Protein AF-A0A9E1YM03-F1 (afdb_monomer_lite)

pLDDT: mean 83.49, std 15.85, range [54.34, 98.38]

Secondary structure (DSSP, 8-state):
-HHHHHHHHHHHHSGGG-HHHHHHHHHHTTSSTTHHHHHHHHHHHHHHHHTT-HHHHHHTS-TT--B--SSTTPPPB-HHHHHHHHHHHHHH-

Foldseek 3Di:
DVVVVVVVVVVVVCVVVDPVVVVVVVVVCPPDPCSVVVVVLVVVLVVCLVVVVLVVNLVSDDQADFDDDPDPPDHTDGPVRVSVVSVVVVVVD

Radius of gyration: 20.08 Å; chains: 1; bounding box: 38×48×41 Å

Structure (mmCIF, N/CA/C/O backbone):
data_AF-A0A9E1YM03-F1
#
_entry.id   AF-A0A9E1YM03-F1
#
loop_
_atom_site.group_PDB
_atom_site.id
_atom_site.type_symbol
_atom_site.label_atom_id
_atom_site.label_alt_id
_atom_site.label_comp_id
_atom_site.label_asym_id
_atom_site.label_entity_id
_atom_site.label_seq_id
_atom_site.pdbx_PDB_ins_code
_atom_site.Cartn_x
_atom_site.Cartn_y
_atom_site.Cartn_z
_atom_site.occupancy
_atom_site.B_iso_or_equiv
_atom_site.auth_seq_id
_atom_site.auth_comp_id
_atom_site.auth_asym_id
_atom_site.auth_atom_id
_atom_site.pdbx_PDB_model_num
ATOM 1 N N . MET A 1 1 ? 22.478 37.428 27.695 1.00 58.81 1 MET A N 1
ATOM 2 C CA . MET A 1 1 ? 22.230 36.966 26.308 1.00 58.81 1 MET A CA 1
ATOM 3 C C . MET A 1 1 ? 22.362 35.449 26.142 1.00 58.81 1 MET A C 1
ATOM 5 O O . MET A 1 1 ? 21.421 34.848 25.652 1.00 58.81 1 MET A O 1
ATOM 9 N N . LYS A 1 2 ? 23.433 34.791 26.626 1.00 54.75 2 LYS A N 1
ATOM 10 C CA . LYS A 1 2 ? 23.580 33.314 26.546 1.00 54.75 2 LYS A CA 1
ATOM 11 C C . LYS A 1 2 ? 22.447 32.517 27.219 1.00 54.75 2 LYS A C 1
ATOM 13 O O . LYS A 1 2 ? 21.999 31.523 26.670 1.00 54.75 2 LYS A O 1
A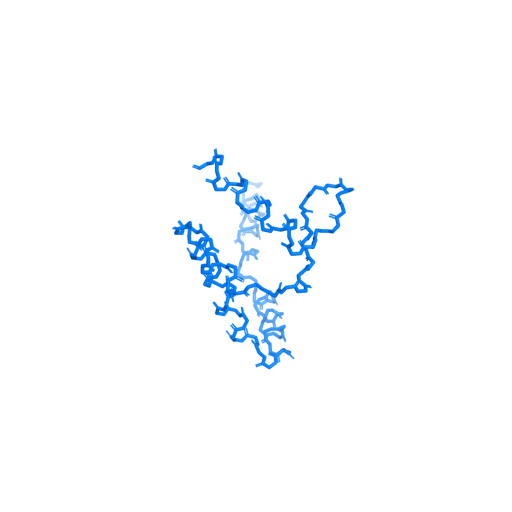TOM 18 N N . LYS A 1 3 ? 21.941 32.987 28.369 1.00 61.53 3 LYS A N 1
ATOM 19 C CA . LYS A 1 3 ? 20.818 32.350 29.088 1.00 61.53 3 LYS A CA 1
ATOM 20 C C . LYS A 1 3 ? 19.475 32.455 28.347 1.00 61.53 3 LYS A C 1
ATOM 22 O O . LYS A 1 3 ? 18.644 31.576 28.501 1.00 61.53 3 LYS A O 1
ATOM 27 N N . LEU A 1 4 ? 19.290 33.498 27.530 1.00 66.12 4 LEU A N 1
ATOM 28 C CA . LEU A 1 4 ? 18.085 33.682 26.712 1.00 66.12 4 LEU A CA 1
ATOM 29 C C . LEU A 1 4 ? 18.138 32.805 25.452 1.00 66.12 4 LEU A C 1
ATOM 31 O O . LEU A 1 4 ? 17.136 32.206 25.081 1.00 66.12 4 LEU A O 1
ATOM 35 N N . LEU A 1 5 ? 19.331 32.654 24.862 1.00 66.25 5 LEU A N 1
ATOM 36 C CA . LEU A 1 5 ? 19.571 31.738 23.744 1.00 66.25 5 LEU A CA 1
ATOM 37 C C . LEU A 1 5 ? 19.327 30.273 24.154 1.00 66.25 5 LEU A C 1
ATOM 39 O O . LEU A 1 5 ? 18.644 29.546 23.448 1.00 66.25 5 LEU A O 1
ATOM 43 N N . LEU A 1 6 ? 19.801 29.873 25.341 1.00 63.81 6 LEU A N 1
ATOM 44 C CA . LEU A 1 6 ? 19.586 28.533 25.907 1.00 63.81 6 LEU A CA 1
ATOM 45 C C . LEU A 1 6 ? 18.103 28.210 26.147 1.00 63.81 6 LEU A C 1
ATOM 47 O O . LEU A 1 6 ? 17.684 27.073 25.949 1.00 63.81 6 LEU A O 1
ATOM 51 N N . PHE A 1 7 ? 17.307 29.208 26.539 1.00 63.09 7 PHE A N 1
ATOM 52 C CA . PHE A 1 7 ? 15.869 29.042 26.755 1.00 63.09 7 PHE A CA 1
ATOM 53 C C . PHE A 1 7 ? 15.116 28.843 25.432 1.00 63.09 7 PHE A C 1
ATOM 55 O O . PHE A 1 7 ? 14.240 27.988 25.341 1.00 63.09 7 PHE A O 1
ATOM 62 N N . PHE A 1 8 ? 15.511 29.573 24.384 1.00 62.88 8 PHE A N 1
ATOM 63 C CA . PHE A 1 8 ? 14.917 29.450 23.050 1.00 62.88 8 PHE A CA 1
ATOM 64 C C . PHE A 1 8 ? 15.232 28.093 22.401 1.00 62.88 8 PHE A C 1
ATOM 66 O O . PHE A 1 8 ? 14.363 27.473 21.791 1.00 62.88 8 PHE A O 1
ATOM 73 N N . THR A 1 9 ? 16.453 27.587 22.598 1.00 63.25 9 THR A N 1
ATOM 74 C CA . THR A 1 9 ? 16.865 26.259 22.128 1.00 63.25 9 THR A CA 1
ATOM 75 C C . THR A 1 9 ? 16.114 25.132 22.848 1.00 63.25 9 THR A C 1
ATOM 77 O O . THR A 1 9 ? 15.737 24.151 22.213 1.00 63.25 9 THR A O 1
ATOM 80 N N . LEU A 1 10 ? 15.833 25.268 24.149 1.00 60.25 10 LEU A N 1
ATOM 81 C CA . LEU A 1 10 ? 15.120 24.246 24.925 1.00 60.25 10 LEU A CA 1
ATOM 82 C C . LEU A 1 10 ? 13.645 24.098 24.501 1.00 60.25 10 LEU A C 1
ATOM 84 O O . LEU A 1 10 ? 13.129 22.983 24.476 1.00 60.25 10 LEU A O 1
ATOM 88 N N . CYS A 1 11 ? 12.984 25.191 24.103 1.00 61.44 11 CYS A N 1
ATOM 89 C CA . CYS A 1 11 ? 11.601 25.163 23.612 1.00 61.44 11 CYS A CA 1
ATOM 90 C C . CYS A 1 11 ? 11.438 24.434 22.267 1.00 61.44 11 CYS A C 1
ATOM 92 O O . CYS A 1 11 ? 10.372 23.885 22.000 1.00 61.44 11 CYS A O 1
ATOM 94 N N . MET A 1 12 ? 12.480 24.388 21.431 1.00 60.66 12 MET A N 1
ATOM 95 C CA . MET A 1 12 ? 12.434 23.663 20.153 1.00 60.66 12 MET A CA 1
ATOM 96 C C . MET A 1 12 ? 12.474 22.138 20.344 1.00 60.66 12 MET A C 1
ATOM 98 O O . MET A 1 12 ? 11.894 21.405 19.546 1.00 60.66 12 MET A O 1
ATOM 102 N N . PHE A 1 13 ? 13.096 21.647 21.423 1.00 55.31 13 PHE A N 1
ATOM 103 C CA . PHE A 1 13 ? 13.222 20.210 21.699 1.00 55.31 13 PHE A CA 1
ATOM 104 C C . PHE A 1 13 ? 12.023 19.599 22.442 1.00 55.31 13 PHE A C 1
ATOM 106 O O . PHE A 1 13 ? 11.847 18.383 22.412 1.00 55.31 13 PHE A O 1
ATOM 113 N N . THR A 1 14 ? 11.162 20.401 23.078 1.00 56.69 14 THR A N 1
ATOM 114 C CA . THR A 1 14 ? 9.952 19.893 23.758 1.00 56.69 14 THR A CA 1
ATOM 115 C C . THR A 1 14 ? 8.748 19.719 22.825 1.00 56.69 14 THR A C 1
ATOM 117 O O . THR A 1 14 ? 7.758 19.102 23.219 1.00 56.69 14 THR A O 1
ATOM 120 N N . SER A 1 15 ? 8.844 20.189 21.575 1.00 57.31 15 SER A N 1
ATOM 121 C CA . SER A 1 15 ? 7.801 20.052 20.545 1.00 57.31 15 SER A CA 1
ATOM 122 C C . SER A 1 15 ? 7.42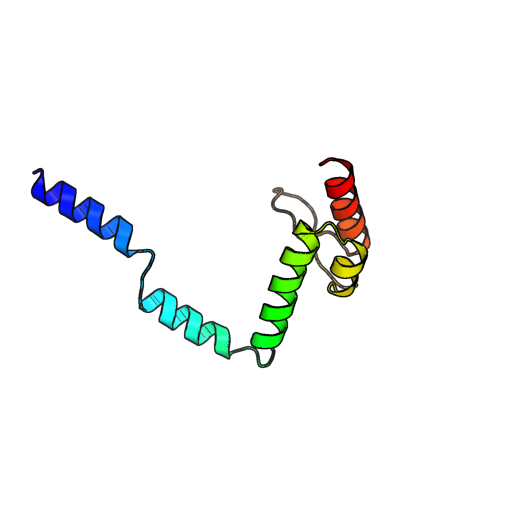8 18.588 20.255 1.00 57.31 15 SER A C 1
ATOM 124 O O . SER A 1 15 ? 6.263 18.279 20.007 1.00 57.31 15 SER A O 1
ATOM 126 N N . CYS A 1 16 ? 8.383 17.659 20.374 1.00 54.34 16 CYS A N 1
ATOM 127 C CA . CYS A 1 16 ? 8.143 16.241 20.089 1.00 54.34 16 CYS A CA 1
ATOM 128 C C . CYS A 1 16 ? 7.332 15.504 21.175 1.00 54.34 16 CYS A C 1
ATOM 130 O O . CYS A 1 16 ? 6.803 14.435 20.894 1.00 54.34 16 CYS A O 1
ATOM 132 N N . ASN A 1 17 ? 7.183 16.064 22.385 1.00 58.38 17 ASN A N 1
ATOM 133 C CA . ASN A 1 17 ? 6.425 15.459 23.495 1.00 58.38 17 ASN A CA 1
ATOM 134 C C . ASN A 1 17 ? 5.209 16.312 23.891 1.00 58.38 17 ASN A C 1
ATOM 136 O O . ASN A 1 17 ? 4.895 16.495 25.068 1.00 58.38 17 ASN A O 1
ATOM 140 N N . ASN A 1 18 ? 4.524 16.874 22.896 1.00 65.81 18 ASN A N 1
ATOM 141 C CA . ASN A 1 18 ? 3.373 17.733 23.118 1.00 65.81 18 ASN A CA 1
ATOM 142 C C . ASN A 1 18 ? 2.142 16.905 23.545 1.00 65.81 18 ASN A C 1
ATOM 144 O O . ASN A 1 18 ? 1.536 16.191 22.746 1.00 65.81 18 ASN A O 1
ATOM 148 N N . THR A 1 19 ? 1.730 17.036 24.807 1.00 65.31 19 THR A N 1
ATOM 149 C CA . THR A 1 19 ? 0.506 16.428 25.362 1.00 65.31 19 THR A CA 1
ATOM 150 C C . THR A 1 19 ? -0.750 16.759 24.544 1.00 65.31 19 THR A C 1
ATOM 152 O O . THR A 1 19 ? -1.674 15.949 24.493 1.00 65.31 19 THR A O 1
ATOM 155 N N . ALA A 1 20 ? -0.792 17.910 23.861 1.00 63.56 20 ALA A N 1
ATOM 156 C CA . ALA A 1 20 ? -1.879 18.258 22.948 1.00 63.56 20 ALA A CA 1
ATOM 157 C C . ALA A 1 20 ? -1.836 17.435 21.652 1.00 63.56 20 ALA A C 1
ATOM 159 O O . ALA A 1 20 ? -2.887 16.986 21.207 1.00 63.56 20 ALA A O 1
ATOM 160 N N . VAL A 1 21 ? -0.647 17.153 21.100 1.00 64.62 21 VAL A N 1
ATOM 161 C CA . VAL A 1 21 ? -0.489 16.216 19.971 1.00 64.62 21 VAL A CA 1
ATOM 162 C C . VAL A 1 21 ? -0.950 14.828 20.398 1.00 64.62 21 VAL A C 1
ATOM 164 O O . VAL A 1 21 ? -1.774 14.238 19.716 1.00 64.62 21 VAL A O 1
ATOM 167 N N . LYS A 1 22 ? -0.540 14.351 21.581 1.00 66.75 22 LYS A N 1
ATOM 168 C CA . LYS A 1 22 ? -1.012 13.065 22.116 1.00 66.75 22 LYS A CA 1
ATOM 169 C C . LYS A 1 22 ? -2.539 13.023 22.274 1.00 66.75 22 LYS A C 1
ATOM 171 O O . LYS A 1 22 ? -3.159 12.061 21.849 1.00 66.75 22 LYS A O 1
ATOM 176 N N . LYS A 1 23 ? -3.157 14.069 22.829 1.00 66.00 23 LYS A N 1
ATOM 177 C CA . LYS A 1 23 ? -4.617 14.146 23.023 1.00 66.00 23 LYS A CA 1
ATOM 178 C C . LYS A 1 23 ? -5.388 14.210 21.697 1.00 66.00 23 LYS A C 1
ATOM 180 O O . LYS A 1 23 ? -6.458 13.618 21.592 1.00 66.00 23 LYS A O 1
ATOM 185 N N . ILE A 1 24 ? -4.848 14.902 20.693 1.00 64.75 24 ILE A N 1
ATOM 186 C CA . ILE A 1 24 ? -5.412 14.945 19.337 1.00 64.75 24 ILE A CA 1
ATOM 187 C C . ILE A 1 24 ? -5.298 13.563 18.682 1.00 64.75 24 ILE A C 1
ATOM 189 O O . ILE A 1 24 ? -6.306 13.045 18.200 1.00 64.75 24 ILE A O 1
ATOM 193 N N . THR A 1 25 ? -4.130 12.920 18.755 1.00 61.22 25 THR A N 1
ATOM 194 C CA . THR A 1 25 ? -3.912 11.548 18.269 1.00 61.22 25 THR A CA 1
ATOM 195 C C . THR A 1 25 ? -4.830 10.539 18.964 1.00 61.22 25 THR A C 1
ATOM 197 O O . THR A 1 25 ? -5.426 9.708 18.286 1.00 61.22 25 THR A O 1
ATOM 200 N N . ASP A 1 26 ? -5.016 10.647 20.283 1.00 65.88 26 ASP A N 1
ATOM 201 C CA . ASP A 1 26 ? -5.920 9.799 21.075 1.00 65.88 26 ASP A CA 1
ATOM 202 C C . ASP A 1 26 ? -7.406 10.042 20.715 1.00 65.88 26 ASP A C 1
ATOM 204 O O . ASP A 1 26 ? -8.235 9.141 20.830 1.00 65.88 26 ASP A O 1
ATOM 208 N N . SER A 1 27 ? -7.773 11.249 20.261 1.00 63.12 27 SER A N 1
ATOM 209 C CA . SER A 1 27 ? -9.138 11.542 19.790 1.00 63.12 27 SER A CA 1
ATOM 210 C C . SER A 1 27 ? -9.396 11.060 18.356 1.00 63.12 27 SER A C 1
ATOM 212 O O . SER A 1 27 ? -10.499 10.620 18.044 1.00 63.12 27 SER A O 1
ATOM 214 N N . LEU A 1 28 ? -8.373 11.091 17.494 1.00 60.41 28 LEU A N 1
ATOM 215 C CA . LEU A 1 28 ? -8.438 10.633 16.102 1.00 60.41 28 LEU A CA 1
ATOM 216 C C . LEU A 1 28 ? -8.428 9.103 15.999 1.00 60.41 28 LEU A C 1
ATOM 218 O O . LEU A 1 28 ? -9.179 8.540 15.199 1.00 60.41 28 LEU A O 1
ATOM 222 N N . SER A 1 29 ? -7.638 8.431 16.842 1.00 56.16 29 SER A N 1
ATOM 223 C CA . SER A 1 29 ? -7.521 6.966 16.884 1.00 56.16 29 SER A CA 1
ATOM 224 C C . SER A 1 29 ? -8.807 6.242 17.302 1.00 56.16 29 SER A C 1
ATOM 226 O O . SER A 1 29 ? -8.933 5.047 17.057 1.00 56.16 29 SER A O 1
ATOM 228 N N . ASN A 1 30 ? -9.785 6.954 17.871 1.00 55.59 30 ASN A N 1
ATOM 229 C CA . ASN A 1 30 ? -11.036 6.384 18.381 1.00 55.59 30 ASN A CA 1
ATOM 230 C C . ASN A 1 30 ? -12.264 6.597 17.472 1.00 55.59 30 ASN A C 1
ATOM 232 O O . ASN A 1 30 ? -13.379 6.282 17.880 1.00 55.59 30 ASN A O 1
ATOM 236 N N . SER A 1 31 ? -12.101 7.138 16.258 1.00 69.94 31 SER A N 1
ATOM 237 C CA . SER A 1 31 ? -13.238 7.429 15.361 1.00 69.94 31 SER A CA 1
ATOM 238 C C . SER A 1 31 ? -13.587 6.299 14.382 1.00 69.94 31 SER A C 1
ATOM 240 O O . SER A 1 31 ? -14.746 6.167 13.995 1.00 69.94 31 SER A O 1
ATOM 242 N N . ASN A 1 32 ? -12.613 5.466 13.997 1.00 81.94 32 ASN A N 1
ATOM 243 C CA . ASN A 1 32 ? -12.836 4.323 13.113 1.00 81.94 32 ASN A CA 1
ATOM 244 C C . ASN A 1 32 ? -12.874 3.025 13.945 1.00 81.94 32 ASN A C 1
ATOM 246 O O . ASN A 1 32 ? -11.859 2.705 14.572 1.00 81.94 32 ASN A O 1
ATOM 250 N N . 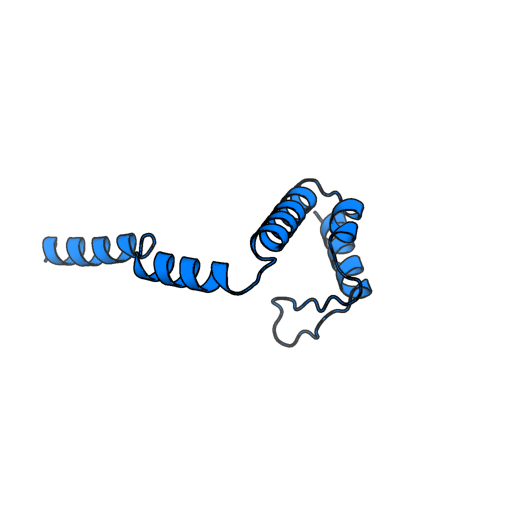PRO A 1 33 ? -13.981 2.253 13.939 1.00 89.56 33 PRO A N 1
ATOM 251 C CA . PRO A 1 33 ? -14.076 0.998 14.694 1.00 89.56 33 PRO A CA 1
ATOM 252 C C . PRO A 1 33 ? -13.006 -0.034 14.299 1.00 89.56 33 PRO A C 1
ATOM 254 O O . PRO A 1 33 ? -12.659 -0.896 15.102 1.00 89.56 33 PRO A O 1
ATOM 257 N N . ASP A 1 34 ?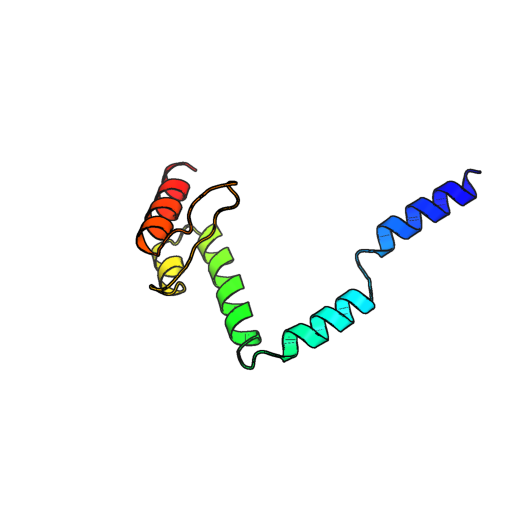 -12.434 0.084 13.099 1.00 91.69 34 ASP A N 1
ATOM 258 C CA . ASP A 1 34 ? -11.382 -0.786 12.578 1.00 91.69 34 ASP A CA 1
ATOM 259 C C . ASP A 1 34 ? -9.957 -0.244 12.786 1.00 91.69 34 ASP A C 1
ATOM 261 O O . ASP A 1 34 ? -9.006 -0.831 12.267 1.00 91.69 34 ASP A O 1
ATOM 265 N N . TYR A 1 35 ? -9.755 0.847 13.536 1.00 89.44 35 TYR A N 1
ATOM 266 C CA . TYR A 1 35 ? -8.434 1.481 13.681 1.00 89.44 35 TYR A CA 1
ATOM 267 C C . TYR A 1 35 ? -7.324 0.489 14.063 1.00 89.44 35 TYR A C 1
ATOM 269 O O . TYR A 1 35 ? -6.280 0.453 13.415 1.00 89.44 35 TY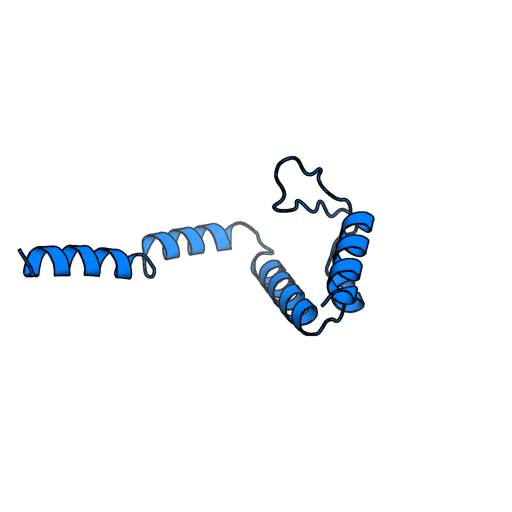R A O 1
ATOM 277 N N . ALA A 1 36 ? -7.554 -0.352 15.077 1.00 91.38 36 ALA A N 1
ATOM 278 C CA . ALA A 1 36 ? -6.555 -1.316 15.540 1.00 91.38 36 ALA A CA 1
ATOM 279 C C . ALA A 1 36 ? -6.181 -2.344 14.456 1.00 91.38 36 ALA A C 1
ATOM 281 O O . ALA A 1 36 ? -5.002 -2.652 14.280 1.00 91.38 36 ALA A O 1
ATOM 282 N N . LYS A 1 37 ? -7.176 -2.826 13.698 1.00 94.69 37 LYS A N 1
ATOM 283 C CA . LYS A 1 37 ? -6.984 -3.742 12.565 1.00 94.69 37 LYS A CA 1
ATOM 284 C C . LYS A 1 37 ? -6.191 -3.058 11.452 1.00 94.69 37 LYS A C 1
ATOM 286 O O . LYS A 1 37 ? -5.171 -3.584 11.024 1.00 94.69 37 LYS A O 1
ATOM 291 N N . ASN A 1 38 ? -6.605 -1.858 11.050 1.00 93.62 38 ASN A N 1
ATOM 292 C CA . ASN A 1 38 ? -5.966 -1.101 9.972 1.00 93.62 38 ASN A CA 1
ATOM 293 C C . ASN A 1 38 ? -4.517 -0.732 10.323 1.00 93.62 38 ASN A C 1
ATOM 295 O O . ASN A 1 38 ? -3.634 -0.826 9.474 1.00 93.62 38 ASN A O 1
ATOM 299 N N . LEU A 1 39 ? -4.252 -0.376 11.585 1.00 94.62 39 LEU A N 1
ATOM 300 C CA . LEU A 1 39 ? -2.900 -0.119 12.079 1.00 94.62 39 LEU A CA 1
ATOM 301 C C . LEU A 1 39 ? -2.023 -1.375 12.009 1.00 94.62 39 LEU A C 1
ATOM 303 O O . LEU A 1 39 ? -0.863 -1.281 11.611 1.00 94.62 39 LEU A O 1
ATOM 307 N N . ALA A 1 40 ? -2.556 -2.538 12.394 1.00 96.81 40 ALA A N 1
ATOM 308 C CA . ALA A 1 40 ? -1.832 -3.803 12.296 1.00 96.81 40 ALA A CA 1
ATOM 309 C C . ALA A 1 40 ? -1.520 -4.159 10.833 1.00 96.81 40 ALA A C 1
ATOM 311 O O . ALA A 1 40 ? -0.375 -4.479 10.520 1.00 96.81 40 ALA A O 1
ATOM 312 N N . THR A 1 41 ? -2.496 -4.020 9.930 1.00 97.75 41 THR A N 1
ATOM 313 C CA . THR A 1 41 ? -2.304 -4.236 8.488 1.00 97.75 41 THR A CA 1
ATOM 314 C C . THR A 1 41 ? -1.246 -3.297 7.909 1.00 97.75 41 THR A C 1
ATOM 316 O O . THR A 1 41 ? -0.346 -3.757 7.212 1.00 97.75 41 THR A O 1
ATOM 319 N N . ALA A 1 42 ? -1.297 -2.000 8.234 1.00 96.69 42 ALA A N 1
ATOM 320 C CA . ALA A 1 42 ? -0.328 -1.023 7.740 1.00 96.69 42 ALA A CA 1
ATOM 321 C C . ALA A 1 42 ? 1.099 -1.330 8.219 1.00 96.69 42 ALA A C 1
ATOM 323 O O . ALA A 1 42 ? 2.035 -1.292 7.426 1.00 96.69 42 ALA A O 1
ATOM 324 N N . LYS A 1 43 ? 1.274 -1.685 9.499 1.00 97.81 43 LYS A N 1
ATOM 325 C CA . LYS A 1 43 ? 2.580 -2.112 10.027 1.00 97.81 43 LYS A CA 1
ATOM 326 C C . LYS A 1 43 ? 3.100 -3.353 9.308 1.00 97.81 43 LYS A C 1
ATOM 328 O O . LYS A 1 43 ? 4.251 -3.357 8.883 1.00 97.81 43 LYS A O 1
ATOM 333 N N . LYS A 1 44 ? 2.243 -4.363 9.116 1.00 98.38 44 LYS A N 1
ATOM 334 C CA . LYS A 1 44 ? 2.634 -5.594 8.426 1.00 98.38 44 LYS A CA 1
ATOM 335 C C . LYS A 1 44 ? 3.030 -5.340 6.969 1.00 98.38 44 LYS A C 1
ATOM 337 O O . LYS A 1 44 ? 3.984 -5.948 6.501 1.00 98.38 44 LYS A O 1
ATOM 342 N N . LEU A 1 45 ? 2.361 -4.417 6.274 1.00 97.56 45 LEU A N 1
ATOM 343 C CA . LEU A 1 45 ? 2.740 -4.022 4.914 1.00 97.56 45 LEU A CA 1
ATOM 344 C C . LEU A 1 45 ? 4.191 -3.505 4.854 1.00 97.56 45 LEU A C 1
ATOM 346 O O . LEU A 1 45 ? 4.938 -3.918 3.974 1.00 97.56 45 LEU A O 1
ATOM 350 N N . PHE A 1 46 ? 4.612 -2.658 5.804 1.00 96.12 46 PHE A N 1
ATOM 351 C CA . PHE A 1 46 ? 5.993 -2.151 5.859 1.00 96.12 46 PHE A CA 1
ATOM 352 C C . PHE A 1 46 ? 7.022 -3.222 6.235 1.00 96.12 46 PHE A C 1
ATOM 354 O O . PHE A 1 46 ? 8.129 -3.206 5.704 1.00 96.12 46 PHE A O 1
ATOM 361 N N . GLU A 1 47 ? 6.673 -4.150 7.130 1.00 97.88 47 GLU A N 1
ATOM 362 C CA . GLU A 1 47 ? 7.532 -5.301 7.444 1.00 97.88 47 GLU A CA 1
ATOM 363 C C . GLU A 1 47 ? 7.782 -6.148 6.190 1.00 97.88 47 GLU A C 1
ATOM 365 O O . GLU A 1 47 ? 8.931 -6.396 5.841 1.00 97.88 47 GLU A O 1
ATOM 370 N N . LEU A 1 48 ? 6.714 -6.509 5.469 1.00 97.06 48 LEU A N 1
ATOM 371 C CA . LEU A 1 48 ? 6.804 -7.305 4.239 1.00 97.06 48 LEU A CA 1
ATOM 372 C C . LEU A 1 48 ? 7.540 -6.565 3.113 1.00 97.06 48 LEU A C 1
ATOM 374 O O . LEU A 1 48 ? 8.226 -7.194 2.314 1.00 97.06 48 LEU A O 1
ATOM 378 N N . HIS A 1 49 ? 7.424 -5.235 3.058 1.00 93.69 49 HIS A N 1
ATOM 379 C CA . HIS A 1 49 ? 8.212 -4.409 2.144 1.00 93.69 49 HIS A CA 1
ATOM 380 C C . HIS A 1 49 ? 9.716 -4.546 2.399 1.00 93.69 49 HIS A C 1
ATOM 382 O O . HIS A 1 49 ? 10.474 -4.735 1.453 1.00 93.69 49 HIS A O 1
ATOM 388 N N . GLY A 1 50 ? 10.141 -4.510 3.666 1.00 92.62 50 GLY A N 1
ATOM 389 C CA . GLY A 1 50 ? 11.544 -4.708 4.041 1.00 92.62 50 GLY A CA 1
ATOM 390 C C . GLY A 1 50 ? 12.053 -6.143 3.854 1.00 92.62 50 GLY A C 1
ATOM 391 O O . GLY A 1 50 ? 13.255 -6.339 3.712 1.00 92.62 50 GLY A O 1
ATOM 392 N N . GLU A 1 51 ? 11.158 -7.133 3.848 1.00 94.94 51 GLU A N 1
ATOM 393 C CA . GLU A 1 51 ? 11.457 -8.540 3.527 1.00 94.94 51 GLU A CA 1
ATOM 394 C C . GLU A 1 51 ? 11.451 -8.822 2.015 1.00 94.94 51 GLU A C 1
ATOM 396 O O . GLU A 1 51 ? 11.774 -9.931 1.597 1.00 94.94 51 GLU A O 1
ATOM 401 N N . GLU A 1 52 ? 11.063 -7.835 1.203 1.00 92.75 52 GLU A N 1
ATOM 402 C CA . GLU A 1 52 ? 10.877 -7.953 -0.246 1.00 92.75 52 GLU A CA 1
ATOM 403 C C . GLU A 1 52 ? 9.851 -9.015 -0.681 1.00 92.75 52 GLU A C 1
ATOM 405 O O . GLU A 1 52 ? 9.829 -9.458 -1.831 1.00 92.75 52 GLU A O 1
ATOM 410 N N . ASP A 1 53 ? 8.926 -9.379 0.211 1.00 95.94 53 ASP A N 1
ATOM 411 C CA . ASP A 1 53 ? 7.846 -10.321 -0.084 1.00 95.94 53 ASP A CA 1
ATOM 412 C C . ASP A 1 53 ? 6.697 -9.597 -0.802 1.00 95.94 53 ASP A C 1
ATOM 414 O O . ASP A 1 53 ? 5.747 -9.090 -0.195 1.00 95.94 53 ASP A O 1
ATOM 418 N N . ILE A 1 54 ? 6.823 -9.476 -2.124 1.00 95.12 54 ILE A N 1
ATOM 419 C CA . ILE A 1 54 ? 5.852 -8.764 -2.965 1.00 95.12 54 ILE A CA 1
ATOM 420 C C . ILE A 1 54 ? 4.480 -9.444 -2.921 1.00 95.12 54 ILE A C 1
ATOM 422 O O . ILE A 1 54 ? 3.461 -8.760 -2.828 1.00 95.12 54 ILE A O 1
ATOM 426 N N . ASP A 1 55 ? 4.426 -10.773 -2.981 1.00 96.44 55 ASP A N 1
ATOM 427 C CA . ASP A 1 55 ? 3.152 -11.491 -3.051 1.00 96.44 55 ASP A CA 1
ATOM 428 C C . ASP A 1 55 ? 2.356 -11.320 -1.749 1.00 96.44 55 ASP A C 1
ATOM 430 O O . ASP A 1 55 ? 1.150 -11.043 -1.791 1.00 96.44 55 ASP A O 1
ATOM 434 N N . ALA A 1 56 ? 3.024 -11.380 -0.592 1.00 97.56 56 ALA A N 1
ATOM 435 C CA . ALA A 1 56 ? 2.384 -11.110 0.690 1.00 97.56 56 ALA A CA 1
ATOM 436 C C . ALA A 1 56 ? 1.983 -9.634 0.854 1.00 97.56 56 ALA A C 1
ATOM 438 O O . ALA A 1 56 ? 0.914 -9.363 1.406 1.00 97.56 56 ALA A O 1
ATOM 439 N N . GLN A 1 57 ? 2.782 -8.676 0.361 1.00 97.31 57 GLN A N 1
ATOM 440 C CA . GLN A 1 57 ? 2.391 -7.256 0.349 1.00 97.31 57 GLN A CA 1
ATOM 441 C C . GLN A 1 57 ? 1.097 -7.055 -0.446 1.00 97.31 57 GLN A C 1
ATOM 443 O O . GLN A 1 57 ? 0.145 -6.446 0.046 1.00 97.31 57 GLN A O 1
ATOM 448 N N . LEU A 1 58 ? 1.037 -7.602 -1.662 1.00 96.88 58 LEU A N 1
ATOM 449 C CA . LEU A 1 58 ? -0.107 -7.444 -2.558 1.00 96.88 58 LEU A CA 1
ATOM 450 C C . LEU A 1 58 ? -1.374 -8.130 -2.035 1.00 96.88 58 LEU A C 1
ATOM 452 O O . LEU A 1 58 ? -2.474 -7.670 -2.337 1.00 96.88 58 LEU A O 1
ATOM 456 N N . ALA A 1 59 ? -1.245 -9.170 -1.208 1.00 97.75 59 ALA A N 1
ATOM 457 C CA . ALA A 1 59 ? -2.381 -9.789 -0.527 1.00 97.75 59 ALA A CA 1
ATOM 458 C C . ALA A 1 59 ? -3.063 -8.859 0.499 1.00 97.75 59 ALA A C 1
ATOM 460 O O . ALA A 1 59 ? -4.227 -9.075 0.839 1.00 97.75 59 ALA A O 1
ATOM 461 N N . LEU A 1 60 ? -2.367 -7.823 0.984 1.00 97.75 60 LEU A N 1
ATOM 462 C CA . LEU A 1 60 ? -2.908 -6.831 1.923 1.00 97.75 60 LEU A CA 1
ATOM 463 C C . LEU A 1 60 ? -3.513 -5.599 1.230 1.00 97.75 60 LEU A C 1
ATOM 465 O O . LEU A 1 60 ? -4.111 -4.757 1.904 1.00 97.75 60 LEU A O 1
ATOM 469 N N . VAL A 1 61 ? -3.361 -5.471 -0.091 1.00 96.88 61 VAL A N 1
ATOM 470 C CA . VAL A 1 61 ? -3.758 -4.281 -0.856 1.00 96.88 61 VAL A CA 1
ATOM 471 C C . VAL A 1 61 ? -5.053 -4.539 -1.629 1.00 96.88 61 VAL A C 1
ATOM 473 O O . VAL A 1 61 ? -5.182 -5.521 -2.359 1.00 96.88 61 VAL A O 1
ATOM 476 N N . SER A 1 62 ? -6.024 -3.630 -1.494 1.00 97.31 62 SER A N 1
ATOM 477 C CA . SER A 1 62 ? -7.272 -3.688 -2.265 1.00 97.31 62 SER A CA 1
ATOM 478 C C . SER A 1 62 ? -7.014 -3.516 -3.763 1.00 97.31 62 SER A C 1
ATOM 480 O O . SER A 1 62 ? -6.197 -2.689 -4.165 1.00 97.31 62 SER A O 1
ATOM 482 N N . LYS A 1 63 ? -7.771 -4.234 -4.601 1.00 97.88 63 LYS A N 1
ATOM 483 C CA . LYS A 1 63 ? -7.766 -4.037 -6.062 1.00 97.88 63 LYS A CA 1
ATOM 484 C C . LYS A 1 63 ? -8.332 -2.678 -6.487 1.00 97.88 63 LYS A C 1
ATOM 486 O O . LYS A 1 63 ? -8.021 -2.222 -7.579 1.00 97.88 63 LYS A O 1
ATOM 491 N N . ASP A 1 64 ? -9.076 -2.018 -5.604 1.00 98.12 64 ASP A N 1
ATOM 492 C CA . ASP A 1 64 ? -9.628 -0.676 -5.818 1.00 98.12 64 ASP A CA 1
ATOM 493 C C . ASP A 1 64 ? -8.700 0.433 -5.282 1.00 98.12 64 ASP A C 1
ATOM 495 O O . ASP A 1 64 ? -9.150 1.536 -4.982 1.00 98.12 64 ASP A O 1
ATOM 499 N N . ILE A 1 65 ? -7.408 0.145 -5.070 1.00 97.19 65 ILE A N 1
ATOM 500 C CA . ILE A 1 65 ? -6.455 1.141 -4.568 1.00 97.19 65 ILE A CA 1
ATOM 501 C C . ILE A 1 65 ? -6.274 2.306 -5.549 1.00 97.19 65 ILE A C 1
ATOM 503 O O . ILE A 1 65 ? -6.079 2.121 -6.750 1.00 97.19 65 ILE A O 1
ATOM 507 N N . GLU A 1 66 ? -6.228 3.505 -4.975 1.00 97.12 66 GLU A N 1
ATOM 508 C CA . GLU A 1 66 ? -5.759 4.730 -5.609 1.00 97.12 66 GLU A CA 1
ATOM 509 C C . GLU A 1 66 ? -4.410 5.128 -4.998 1.00 97.12 66 GLU A C 1
ATOM 511 O O . GLU A 1 66 ? -4.322 5.582 -3.853 1.00 97.12 66 GLU A O 1
ATOM 516 N N . SER A 1 67 ? -3.331 4.927 -5.752 1.00 94.50 67 SER A N 1
ATOM 517 C CA . SER A 1 67 ? -1.967 5.220 -5.315 1.00 94.50 67 SER A CA 1
ATOM 518 C C . SER A 1 67 ? -1.525 6.583 -5.835 1.00 94.50 67 SER A C 1
ATOM 520 O O . SER A 1 67 ? -1.256 6.760 -7.022 1.00 94.50 67 SER A O 1
ATOM 522 N N . ASN A 1 68 ? -1.403 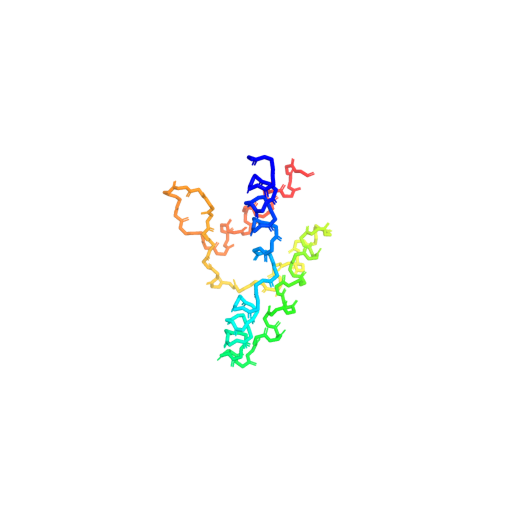7.550 -4.931 1.00 94.62 68 ASN A N 1
ATOM 523 C CA . ASN A 1 68 ? -0.877 8.875 -5.243 1.00 94.62 68 ASN A CA 1
ATOM 524 C C . ASN A 1 68 ? 0.613 8.931 -4.917 1.00 94.62 68 ASN A C 1
ATOM 526 O O . ASN A 1 68 ? 1.013 8.724 -3.770 1.00 94.62 68 ASN A O 1
ATOM 530 N N . THR A 1 69 ? 1.437 9.210 -5.924 1.00 88.38 69 THR A N 1
ATOM 531 C CA . THR A 1 69 ? 2.880 9.364 -5.716 1.00 88.38 69 THR A CA 1
ATOM 532 C C . THR A 1 69 ? 3.210 10.782 -5.258 1.00 88.38 69 THR A C 1
ATOM 534 O O . THR A 1 69 ? 2.462 11.726 -5.502 1.00 88.38 69 THR A O 1
ATOM 537 N N . SER A 1 70 ? 4.376 10.963 -4.640 1.00 89.62 70 SER A N 1
ATOM 538 C CA . SER A 1 70 ? 4.864 12.289 -4.231 1.00 89.62 70 SER A CA 1
ATOM 539 C C . SER A 1 70 ? 5.368 13.152 -5.402 1.00 89.62 70 SER A C 1
ATOM 541 O O . SER A 1 70 ? 5.991 14.190 -5.174 1.00 89.62 70 SER A O 1
ATOM 543 N N . VAL A 1 71 ? 5.147 12.738 -6.655 1.00 89.88 71 VAL A N 1
ATOM 544 C CA . VAL A 1 71 ? 5.580 13.469 -7.852 1.00 89.88 71 VAL A CA 1
ATOM 545 C C . VAL A 1 71 ? 4.514 14.498 -8.232 1.00 89.88 71 VAL A C 1
ATOM 547 O O . VAL A 1 71 ? 3.376 14.149 -8.544 1.00 89.88 71 VAL A O 1
ATOM 550 N N . TYR A 1 72 ? 4.878 15.784 -8.213 1.00 91.06 72 TYR A N 1
ATOM 551 C CA . TYR A 1 72 ? 3.961 16.873 -8.559 1.00 91.06 72 TYR A CA 1
ATOM 552 C C . TYR A 1 72 ? 3.424 16.723 -9.987 1.00 91.06 72 TYR A C 1
ATOM 554 O O . TYR A 1 72 ? 4.191 16.513 -10.925 1.00 91.06 72 TYR A O 1
ATOM 562 N N . GLY A 1 73 ? 2.105 16.852 -10.141 1.00 93.19 73 GLY A N 1
ATOM 563 C CA . GLY A 1 73 ? 1.424 16.682 -11.425 1.00 93.19 73 GLY A CA 1
ATOM 564 C C . GLY A 1 73 ? 1.304 15.229 -11.892 1.00 93.19 73 GLY A C 1
ATOM 565 O O . GLY A 1 73 ? 0.817 15.012 -12.996 1.00 93.19 73 GLY A O 1
ATOM 566 N N . SER A 1 74 ? 1.731 14.245 -11.088 1.00 92.12 74 SER A N 1
ATOM 567 C CA . SER A 1 74 ? 1.456 12.840 -11.396 1.00 92.12 74 SER A CA 1
ATOM 568 C C . SER A 1 74 ? -0.030 12.531 -11.256 1.00 92.12 74 SER A C 1
ATOM 570 O O . SER A 1 74 ? -0.718 13.066 -10.385 1.00 92.12 74 SER A O 1
ATOM 572 N N . GLU A 1 75 ? -0.518 11.663 -12.135 1.00 94.44 75 GLU A N 1
ATOM 573 C CA . GLU A 1 75 ? -1.862 11.115 -12.033 1.00 94.44 75 GLU A CA 1
ATOM 574 C C . GLU A 1 75 ? -1.922 10.043 -10.939 1.00 94.44 75 GLU A C 1
ATOM 576 O O . GLU A 1 75 ? -0.936 9.360 -10.638 1.00 94.44 75 GLU A O 1
ATOM 581 N N . THR A 1 76 ? -3.104 9.878 -10.351 1.00 96.31 76 THR A N 1
ATOM 582 C CA . THR A 1 76 ? -3.387 8.780 -9.428 1.00 96.31 76 THR A CA 1
ATOM 583 C C . THR A 1 76 ? -3.248 7.446 -10.156 1.00 96.31 76 THR A C 1
ATOM 585 O O . THR A 1 76 ? -3.835 7.236 -11.214 1.00 96.31 76 THR A O 1
ATOM 588 N N . SER A 1 77 ? -2.471 6.535 -9.579 1.00 96.06 77 SER A N 1
ATOM 589 C CA . SER A 1 77 ? -2.237 5.204 -10.134 1.00 96.06 77 SER A CA 1
ATOM 590 C C . SER A 1 77 ? -3.281 4.203 -9.641 1.00 96.06 77 SER A C 1
ATOM 592 O O . SER A 1 77 ? -3.598 4.173 -8.451 1.00 96.06 77 SER A O 1
ATOM 594 N N . ASN A 1 78 ? -3.772 3.350 -10.536 1.00 97.62 78 ASN A N 1
ATOM 595 C CA . ASN A 1 78 ? -4.620 2.207 -10.189 1.00 97.62 78 ASN A CA 1
ATOM 596 C C . ASN A 1 78 ? -3.790 1.012 -9.670 1.00 97.62 78 ASN A C 1
ATOM 598 O O . ASN A 1 78 ? -2.559 1.074 -9.596 1.00 97.62 78 ASN A O 1
ATOM 602 N N . TYR A 1 79 ? -4.456 -0.097 -9.331 1.00 97.81 79 TYR A N 1
ATOM 603 C CA . TYR A 1 79 ? -3.800 -1.298 -8.803 1.00 97.81 79 TYR A CA 1
ATOM 604 C C . TYR A 1 79 ? -2.688 -1.851 -9.707 1.00 97.81 79 TYR A C 1
ATOM 606 O O . TYR A 1 79 ? -1.597 -2.142 -9.221 1.00 97.81 79 TYR A O 1
ATOM 614 N N . ASP A 1 80 ? -2.922 -1.980 -11.014 1.00 97.94 80 ASP A N 1
ATOM 615 C CA . ASP A 1 80 ? -1.928 -2.560 -11.928 1.00 97.94 80 ASP A CA 1
ATOM 616 C C . ASP A 1 80 ? -0.694 -1.658 -12.061 1.00 97.94 80 ASP A C 1
ATOM 618 O O . ASP A 1 80 ? 0.441 -2.143 -12.063 1.00 97.94 80 ASP A O 1
ATOM 622 N N . GLN A 1 81 ? -0.902 -0.339 -12.100 1.00 96.69 81 GLN A N 1
ATOM 623 C CA . GLN A 1 81 ? 0.179 0.648 -12.093 1.00 96.69 81 GLN A CA 1
ATOM 624 C C . GLN A 1 81 ? 0.959 0.621 -10.770 1.00 96.69 81 GLN A C 1
ATOM 626 O O . GLN A 1 81 ? 2.191 0.658 -10.786 1.00 96.69 81 GLN A O 1
ATOM 631 N N . TYR A 1 82 ? 0.270 0.483 -9.633 1.00 95.88 82 TYR A N 1
ATOM 632 C CA . TYR A 1 82 ? 0.896 0.303 -8.321 1.00 95.88 82 TYR A CA 1
ATOM 633 C C . TYR A 1 82 ? 1.760 -0.971 -8.266 1.00 95.88 82 TYR A C 1
ATOM 635 O O . TYR A 1 82 ? 2.917 -0.910 -7.847 1.00 95.88 82 TYR A O 1
ATOM 643 N N . VAL A 1 83 ? 1.249 -2.110 -8.753 1.00 96.75 83 VAL A N 1
ATOM 644 C CA . VAL A 1 83 ? 2.007 -3.374 -8.824 1.00 96.75 83 VAL A CA 1
ATOM 645 C C . VAL A 1 83 ? 3.239 -3.231 -9.714 1.00 96.75 83 VAL A C 1
ATOM 647 O O . VAL A 1 83 ? 4.318 -3.699 -9.347 1.00 96.75 83 VAL A O 1
ATOM 650 N N . ALA A 1 84 ? 3.091 -2.600 -10.882 1.00 96.06 84 ALA A N 1
ATOM 651 C CA . ALA A 1 84 ? 4.198 -2.382 -11.807 1.00 96.06 84 ALA A CA 1
ATOM 652 C C . ALA A 1 84 ? 5.293 -1.509 -11.177 1.00 96.06 84 ALA A C 1
ATOM 654 O O . ALA A 1 84 ? 6.473 -1.846 -11.273 1.00 96.06 84 ALA A O 1
ATOM 655 N N . MET A 1 85 ? 4.905 -0.437 -10.481 1.00 92.88 85 MET A N 1
ATOM 656 C CA . MET A 1 85 ? 5.826 0.425 -9.741 1.00 92.88 85 MET A CA 1
ATOM 657 C C . MET A 1 85 ? 6.568 -0.351 -8.646 1.00 92.88 85 MET A C 1
ATOM 659 O O . MET A 1 85 ? 7.792 -0.259 -8.569 1.00 92.88 85 MET A O 1
ATOM 663 N N . LEU A 1 86 ? 5.855 -1.136 -7.832 1.00 93.12 86 LEU A N 1
ATOM 664 C CA . LEU A 1 86 ? 6.460 -1.907 -6.744 1.00 93.12 86 LEU A CA 1
ATOM 665 C C . LEU A 1 86 ? 7.472 -2.929 -7.283 1.00 93.12 86 LEU A C 1
ATOM 667 O O . LEU A 1 86 ? 8.615 -2.959 -6.839 1.00 93.12 86 LEU A O 1
ATOM 671 N N . LYS A 1 87 ? 7.098 -3.704 -8.308 1.00 94.69 87 LYS A N 1
ATOM 672 C CA . LYS A 1 87 ? 8.020 -4.646 -8.967 1.00 94.69 87 LYS A CA 1
ATOM 673 C C . LYS A 1 87 ? 9.220 -3.939 -9.595 1.00 94.69 87 LYS A C 1
ATOM 675 O O . LYS A 1 87 ? 10.328 -4.457 -9.528 1.00 94.69 87 LYS A O 1
ATOM 680 N N . GLY A 1 88 ? 9.005 -2.766 -10.190 1.00 93.50 88 GLY A N 1
ATOM 681 C CA . GLY A 1 88 ? 10.077 -1.945 -10.747 1.00 93.50 88 GLY A CA 1
ATOM 682 C C . GLY A 1 88 ? 11.073 -1.478 -9.685 1.00 93.50 88 GLY A C 1
ATOM 683 O O . GLY A 1 88 ? 12.274 -1.526 -9.931 1.00 93.50 88 GLY A O 1
ATOM 684 N N . TYR A 1 89 ? 10.591 -1.084 -8.501 1.00 89.12 89 TYR A N 1
ATOM 685 C CA . TYR A 1 89 ? 11.440 -0.710 -7.368 1.00 89.12 89 TYR A CA 1
ATOM 686 C C . TYR A 1 89 ? 12.312 -1.883 -6.897 1.00 89.12 89 TYR A C 1
ATOM 688 O O . TYR A 1 89 ? 13.529 -1.743 -6.873 1.00 89.12 89 TYR A O 1
ATOM 696 N N . HIS A 1 90 ? 11.709 -3.046 -6.629 1.00 87.19 90 HIS A N 1
ATOM 697 C CA . HIS A 1 90 ? 12.432 -4.257 -6.202 1.00 87.19 90 HIS A CA 1
ATOM 698 C C . HIS A 1 90 ? 13.390 -4.817 -7.266 1.00 87.19 90 HIS A C 1
ATOM 700 O O . HIS A 1 90 ? 14.321 -5.541 -6.950 1.00 87.19 90 HIS A O 1
ATOM 706 N N . ALA A 1 91 ? 13.165 -4.532 -8.551 1.00 91.81 91 ALA A N 1
ATOM 707 C CA . ALA A 1 91 ? 14.095 -4.937 -9.603 1.00 91.81 91 ALA A CA 1
ATOM 708 C C . ALA A 1 91 ? 15.327 -4.017 -9.700 1.00 91.81 91 ALA A C 1
ATOM 710 O O . ALA A 1 91 ? 16.321 -4.396 -10.321 1.00 91.81 91 ALA A O 1
ATOM 711 N N . ALA A 1 92 ? 15.244 -2.796 -9.165 1.00 91.94 92 ALA A N 1
ATOM 712 C CA . ALA A 1 92 ? 16.272 -1.768 -9.305 1.00 91.94 92 ALA A CA 1
ATOM 713 C C . ALA A 1 92 ? 17.206 -1.645 -8.088 1.00 91.94 92 ALA A C 1
ATOM 715 O O . ALA A 1 92 ? 18.302 -1.099 -8.241 1.00 91.94 92 ALA A O 1
ATOM 716 N N . PHE A 1 93 ? 16.779 -2.113 -6.916 1.00 81.00 93 PHE A N 1
ATOM 717 C CA . PHE A 1 93 ? 17.485 -2.014 -5.635 1.00 81.00 93 PHE A CA 1
ATOM 718 C C . PHE A 1 93 ? 17.503 -3.370 -4.946 1.00 81.00 93 PHE A C 1
ATOM 720 O O . PHE A 1 93 ? 18.532 -3.644 -4.288 1.00 81.00 93 PHE A O 1
#

Sequence (93 aa):
MKKLLLFFTLCMFTSCNNTAVKKITDSLSNSNPDYAKNLATAKKLFELHGEEDIDAQLALVSKDIESNTSVYGSETSNYDQYVAMLKGYHAAF